Protein AF-A0A376VQP0-F1 (afdb_monomer_lite)

Foldseek 3Di:
DPVVVLVVVLVVLVPDPPNPPPVSVVVNLLSVLVSQLVVLVVVLCVCVVVVVCVVVVCPVVVVSVVSNVVSVVVVVD

Structure (mmCIF, N/CA/C/O backbone):
data_AF-A0A376VQP0-F1
#
_entry.id   AF-A0A376VQP0-F1
#
loop_
_atom_site.group_PDB
_atom_site.id
_atom_site.type_symbol
_atom_site.label_atom_id
_atom_site.label_alt_id
_atom_site.label_comp_id
_atom_site.label_asym_id
_atom_site.label_entity_id
_atom_site.label_seq_id
_atom_site.pdbx_PDB_ins_code
_atom_site.Cartn_x
_atom_site.Cartn_y
_atom_site.Cartn_z
_atom_site.occupancy
_atom_site.B_iso_or_equiv
_atom_site.auth_seq_id
_atom_site.auth_comp_id
_atom_site.auth_asym_id
_atom_site.auth_atom_id
_atom_site.pdbx_PDB_model_num
ATOM 1 N N . MET A 1 1 ? -6.379 6.913 -9.198 1.00 51.25 1 MET A N 1
ATOM 2 C CA . MET A 1 1 ? -5.318 6.649 -10.199 1.00 51.25 1 MET A CA 1
ATOM 3 C C . MET A 1 1 ? -5.694 5.383 -10.965 1.00 51.25 1 MET A C 1
ATOM 5 O O . MET A 1 1 ? -5.997 4.389 -10.321 1.00 51.25 1 MET A O 1
ATOM 9 N N . ASN A 1 2 ? -5.772 5.406 -12.298 1.00 53.59 2 ASN A N 1
ATOM 10 C CA . ASN A 1 2 ? -6.271 4.267 -13.079 1.00 53.59 2 ASN A CA 1
ATOM 11 C C . ASN A 1 2 ? -5.139 3.243 -13.318 1.00 53.59 2 ASN A C 1
ATOM 13 O O . ASN A 1 2 ? -4.280 3.468 -14.170 1.00 53.59 2 ASN A O 1
ATOM 17 N N . PHE A 1 3 ? -5.106 2.150 -12.543 1.00 58.22 3 PHE A N 1
ATOM 18 C CA . PHE A 1 3 ? -4.039 1.128 -12.563 1.00 58.22 3 PHE A CA 1
ATOM 19 C C . PHE A 1 3 ? -3.750 0.549 -13.956 1.00 58.22 3 PHE A C 1
ATOM 21 O O . PHE A 1 3 ? -2.614 0.176 -14.241 1.00 58.22 3 PHE A O 1
ATOM 28 N N . ILE A 1 4 ? -4.747 0.539 -14.844 1.00 60.72 4 ILE A N 1
ATOM 29 C CA . ILE A 1 4 ? -4.627 0.060 -16.228 1.00 60.72 4 ILE A CA 1
ATOM 30 C C . ILE A 1 4 ? -3.529 0.820 -16.993 1.00 60.72 4 ILE A C 1
ATOM 32 O O . ILE A 1 4 ? -2.747 0.213 -17.721 1.00 60.72 4 ILE A O 1
ATOM 36 N N . ILE A 1 5 ? -3.409 2.136 -16.787 1.00 63.91 5 ILE A N 1
ATOM 37 C CA . ILE A 1 5 ? -2.420 2.976 -17.484 1.00 63.91 5 ILE A CA 1
ATOM 38 C C . ILE A 1 5 ? -0.991 2.610 -17.055 1.00 63.91 5 ILE A C 1
ATOM 40 O O . ILE A 1 5 ? -0.075 2.582 -17.877 1.00 63.91 5 ILE A O 1
ATOM 44 N N . LEU A 1 6 ? -0.796 2.285 -15.775 1.00 62.97 6 LEU A N 1
ATOM 45 C CA . LEU A 1 6 ? 0.514 1.948 -15.222 1.00 62.97 6 LEU A CA 1
ATOM 46 C C . LEU A 1 6 ? 1.009 0.580 -15.727 1.00 62.97 6 LEU A C 1
ATOM 48 O O . LEU A 1 6 ? 2.178 0.443 -16.085 1.00 62.97 6 LEU A O 1
ATOM 52 N N . PHE A 1 7 ? 0.100 -0.392 -15.869 1.00 62.28 7 PHE A N 1
ATOM 53 C CA . PHE A 1 7 ? 0.390 -1.690 -16.489 1.00 62.28 7 PHE A CA 1
ATOM 54 C C . PHE A 1 7 ? 0.770 -1.573 -17.970 1.00 62.28 7 PHE A C 1
ATOM 56 O O . PHE A 1 7 ? 1.761 -2.168 -18.390 1.00 62.28 7 PHE A O 1
ATOM 63 N N . ILE A 1 8 ? 0.036 -0.771 -18.752 1.00 65.69 8 ILE A N 1
ATOM 64 C CA . ILE A 1 8 ? 0.344 -0.546 -20.175 1.00 65.69 8 ILE A CA 1
ATOM 65 C C . ILE A 1 8 ? 1.755 0.036 -20.338 1.00 65.69 8 ILE A C 1
ATOM 67 O O . ILE A 1 8 ? 2.509 -0.395 -21.209 1.00 65.69 8 ILE A O 1
ATOM 71 N N . ASN A 1 9 ? 2.146 0.978 -19.479 1.00 67.44 9 ASN A N 1
ATOM 72 C CA . ASN A 1 9 ? 3.476 1.580 -19.541 1.00 67.44 9 ASN A CA 1
ATOM 73 C C . ASN A 1 9 ? 4.598 0.586 -19.197 1.00 67.44 9 ASN A C 1
ATOM 75 O O . ASN A 1 9 ? 5.632 0.611 -19.863 1.00 67.44 9 ASN A O 1
ATOM 79 N N . LYS A 1 10 ? 4.3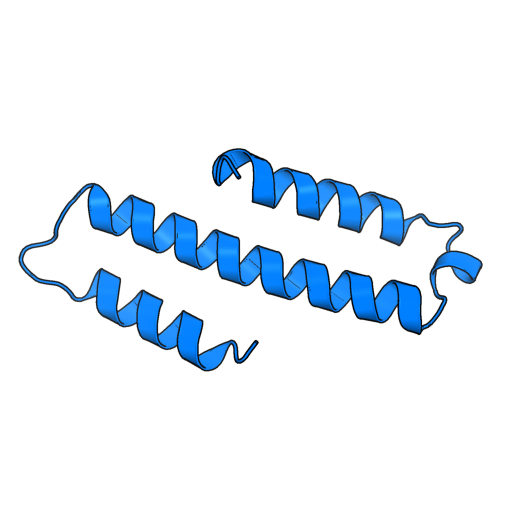88 -0.342 -18.251 1.00 72.19 10 LYS A N 1
ATOM 80 C CA . LYS A 1 10 ? 5.365 -1.402 -17.933 1.00 72.19 10 LYS A CA 1
ATOM 81 C C . LYS A 1 10 ? 5.690 -2.265 -19.153 1.00 72.19 10 LYS A C 1
ATOM 83 O O . LYS A 1 10 ? 6.858 -2.463 -19.477 1.00 72.19 10 LYS A O 1
ATOM 88 N N . THR A 1 11 ? 4.665 -2.751 -19.854 1.00 72.31 11 THR A N 1
ATOM 89 C CA . THR A 1 11 ? 4.845 -3.613 -21.034 1.00 72.31 11 THR A CA 1
ATOM 90 C C . THR A 1 11 ? 5.551 -2.879 -22.173 1.00 72.31 11 THR A C 1
ATOM 92 O O . THR A 1 11 ? 6.352 -3.477 -22.884 1.00 72.31 11 THR A O 1
ATOM 95 N N . ARG A 1 12 ? 5.300 -1.572 -22.325 1.00 70.56 12 ARG A N 1
ATOM 96 C CA . ARG A 1 12 ? 5.957 -0.743 -23.345 1.00 70.56 12 ARG A CA 1
ATOM 97 C C . ARG A 1 12 ? 7.446 -0.548 -23.080 1.00 70.56 12 ARG A C 1
ATOM 99 O O . ARG A 1 12 ? 8.211 -0.598 -24.032 1.00 70.56 12 ARG A O 1
ATOM 106 N N . VAL A 1 13 ? 7.850 -0.359 -21.821 1.00 67.81 13 VAL A N 1
ATOM 107 C CA . VAL A 1 13 ? 9.270 -0.226 -21.448 1.00 67.81 13 VAL A CA 1
ATOM 108 C C . VAL A 1 13 ? 10.032 -1.518 -21.747 1.00 67.81 13 VAL A C 1
ATOM 110 O O . VAL A 1 13 ? 11.077 -1.476 -22.381 1.00 67.81 13 VAL A O 1
ATOM 113 N N . VAL A 1 14 ? 9.474 -2.675 -21.377 1.00 69.19 14 VAL A N 1
ATOM 114 C CA . VAL A 1 14 ? 10.114 -3.989 -21.596 1.00 69.19 14 VAL A CA 1
ATOM 115 C C . VAL A 1 14 ? 10.273 -4.338 -23.087 1.00 69.19 14 VAL A C 1
ATOM 117 O O . VAL A 1 14 ? 11.134 -5.137 -23.440 1.00 69.19 14 VAL A O 1
ATOM 120 N N . ALA A 1 15 ? 9.458 -3.751 -23.966 1.00 73.56 15 ALA A N 1
ATOM 121 C CA . ALA A 1 1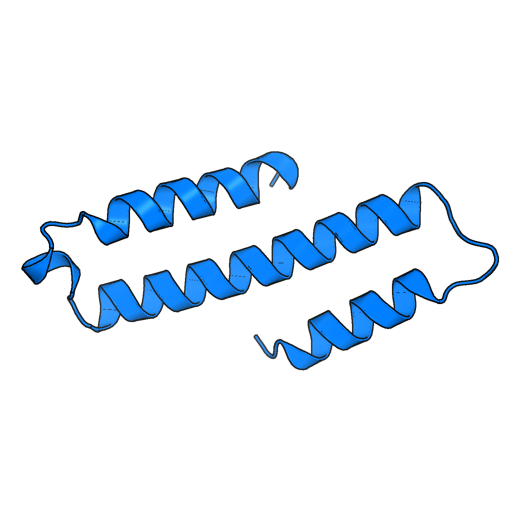5 ? 9.438 -4.054 -25.397 1.00 73.56 15 ALA A CA 1
ATOM 122 C C . ALA A 1 15 ? 10.352 -3.157 -26.261 1.00 73.56 15 ALA A C 1
ATOM 124 O O . ALA A 1 15 ? 10.368 -3.320 -27.482 1.00 73.56 15 ALA A O 1
ATOM 125 N N . LEU A 1 16 ? 11.080 -2.196 -25.675 1.00 72.69 16 LEU A N 1
ATOM 126 C CA . LEU A 1 16 ? 11.974 -1.306 -26.427 1.00 72.69 16 LEU A CA 1
ATOM 127 C C . LEU A 1 16 ? 13.218 -2.058 -26.934 1.00 72.69 16 LEU A C 1
ATOM 129 O O . LEU A 1 16 ? 13.878 -2.775 -26.185 1.00 72.69 16 LEU A O 1
ATOM 133 N N . THR A 1 17 ? 13.549 -1.878 -28.219 1.00 68.56 17 THR A N 1
ATOM 134 C CA . THR A 1 17 ? 14.730 -2.480 -28.861 1.00 68.56 17 THR A CA 1
ATOM 135 C C . THR A 1 17 ? 15.607 -1.426 -29.553 1.00 68.56 17 THR A C 1
ATOM 137 O O . THR A 1 17 ? 15.055 -0.587 -30.269 1.00 68.56 17 THR A O 1
ATOM 140 N N . PRO A 1 18 ? 16.949 -1.503 -29.437 1.00 74.88 18 PRO A N 1
ATOM 141 C CA . PRO A 1 18 ? 17.687 -2.459 -28.606 1.00 74.88 18 PRO A CA 1
ATOM 142 C C . PRO A 1 18 ? 17.414 -2.214 -27.116 1.00 74.88 18 PRO A C 1
ATOM 144 O O . PRO A 1 18 ? 17.086 -1.095 -26.733 1.00 74.88 18 PRO A O 1
ATOM 147 N N . ALA A 1 19 ? 17.515 -3.264 -26.297 1.00 72.06 19 ALA A N 1
ATOM 148 C CA . ALA A 1 19 ? 17.303 -3.140 -24.858 1.00 72.06 19 ALA A CA 1
ATOM 149 C C . ALA A 1 19 ? 18.250 -2.076 -24.289 1.00 72.06 19 ALA A C 1
ATOM 151 O O . ALA A 1 19 ? 19.465 -2.137 -24.497 1.00 72.06 19 ALA A O 1
ATOM 152 N N . LEU A 1 20 ? 17.699 -1.115 -23.558 1.00 68.50 20 LEU A N 1
ATOM 153 C CA . LEU A 1 20 ? 18.434 -0.012 -22.955 1.00 68.50 20 LEU A CA 1
ATOM 154 C C . LEU A 1 20 ? 18.808 -0.382 -21.519 1.00 68.50 20 LEU A C 1
ATOM 156 O O . LEU A 1 20 ? 18.510 0.327 -20.559 1.00 68.50 20 LEU A O 1
ATOM 160 N N . GLN A 1 21 ? 19.473 -1.526 -21.352 1.00 72.94 21 GLN A N 1
ATOM 161 C CA . GLN A 1 21 ? 20.039 -1.908 -20.059 1.00 72.94 21 GLN A CA 1
ATOM 162 C C . GLN A 1 21 ? 21.116 -0.883 -19.650 1.00 72.94 21 GLN A C 1
ATOM 164 O O . GLN A 1 21 ? 21.930 -0.504 -20.494 1.00 72.94 21 GLN A O 1
ATOM 169 N N . PRO A 1 22 ? 21.162 -0.424 -18.384 1.00 71.19 22 PRO A N 1
ATOM 170 C CA . PRO A 1 22 ? 20.368 -0.849 -17.221 1.00 71.19 22 PRO A CA 1
ATOM 171 C C . PRO A 1 22 ? 19.075 -0.037 -16.986 1.00 71.19 22 PRO A C 1
ATOM 173 O O . PRO A 1 22 ? 18.358 -0.294 -16.017 1.00 71.19 22 PRO A O 1
ATOM 176 N N . ILE A 1 23 ? 18.773 0.947 -17.839 1.00 72.56 23 ILE A N 1
ATOM 177 C CA . ILE A 1 23 ? 17.670 1.903 -17.658 1.00 72.56 23 ILE A CA 1
ATOM 178 C C . ILE A 1 23 ? 16.304 1.213 -17.630 1.00 72.56 23 ILE A C 1
ATOM 180 O O . ILE A 1 23 ? 15.471 1.559 -16.793 1.00 72.56 23 ILE A O 1
ATOM 184 N N . ASP A 1 24 ? 16.106 0.184 -18.460 1.00 70.25 24 ASP A N 1
ATOM 185 C CA . ASP A 1 24 ? 14.851 -0.576 -18.493 1.00 70.25 24 ASP A CA 1
ATOM 186 C C . ASP A 1 24 ? 14.589 -1.276 -17.150 1.00 70.25 24 ASP A C 1
ATOM 188 O O . ASP A 1 24 ? 13.456 -1.311 -16.671 1.00 70.25 24 ASP A O 1
ATOM 192 N N . GLY A 1 25 ? 15.641 -1.778 -16.491 1.00 70.25 25 GLY A N 1
ATOM 193 C CA . GLY A 1 25 ? 15.538 -2.410 -15.173 1.00 70.25 25 GLY A CA 1
ATOM 194 C C . GLY A 1 25 ? 15.140 -1.422 -14.072 1.00 70.25 25 GLY A C 1
ATOM 195 O O . GLY A 1 25 ? 14.293 -1.732 -13.229 1.00 70.25 25 GLY A O 1
ATOM 196 N N . VAL A 1 26 ? 15.696 -0.206 -14.107 1.00 77.06 26 VAL A N 1
ATOM 197 C CA . VAL A 1 26 ? 15.348 0.871 -13.163 1.00 77.06 26 VAL A CA 1
ATOM 198 C C . VAL A 1 26 ? 13.919 1.365 -13.400 1.00 77.06 26 VAL A C 1
ATOM 200 O O . VAL A 1 26 ? 13.156 1.510 -12.446 1.00 77.06 26 VAL A O 1
ATOM 203 N N . ALA A 1 27 ? 13.522 1.563 -14.659 1.00 78.19 27 ALA A N 1
ATOM 204 C CA . ALA A 1 27 ? 12.183 2.018 -15.022 1.00 78.19 27 ALA A CA 1
ATOM 205 C C . ALA A 1 27 ? 11.094 1.010 -14.617 1.00 78.19 27 ALA A C 1
ATOM 207 O O . ALA A 1 27 ? 10.072 1.401 -14.053 1.00 78.19 27 ALA A O 1
ATOM 208 N N . VAL A 1 28 ? 11.325 -0.289 -14.834 1.00 80.38 28 VAL A N 1
ATOM 209 C CA . VAL A 1 28 ? 10.405 -1.345 -14.384 1.00 80.38 28 VAL A CA 1
ATOM 210 C C . VAL A 1 28 ? 10.295 -1.368 -12.858 1.00 80.38 28 VAL A C 1
ATOM 212 O O . VAL A 1 28 ? 9.183 -1.410 -12.334 1.00 80.38 28 VAL A O 1
ATOM 215 N N . SER A 1 29 ? 11.422 -1.267 -12.146 1.00 81.56 29 SER A N 1
ATOM 216 C CA . SER A 1 29 ? 11.441 -1.244 -10.676 1.00 81.56 29 SER A CA 1
ATOM 217 C C . SER A 1 29 ? 10.690 -0.035 -10.110 1.00 81.56 29 SER A C 1
ATOM 219 O O . SER A 1 29 ? 9.942 -0.162 -9.141 1.00 81.56 29 SER A O 1
ATOM 221 N N . TYR A 1 30 ? 10.836 1.132 -10.744 1.00 81.94 30 TYR A N 1
ATOM 222 C CA . TYR A 1 30 ? 10.103 2.343 -10.382 1.00 81.94 30 TYR A CA 1
ATOM 223 C C . TYR A 1 30 ? 8.594 2.186 -10.607 1.00 81.94 30 TYR A C 1
ATOM 225 O O . TYR A 1 30 ? 7.801 2.528 -9.731 1.00 81.94 30 TYR A O 1
ATOM 233 N N . ILE A 1 31 ? 8.186 1.633 -11.756 1.00 84.75 31 ILE A N 1
ATOM 234 C CA . ILE A 1 31 ? 6.771 1.381 -12.063 1.00 84.75 31 ILE A CA 1
ATOM 235 C C . ILE A 1 31 ? 6.160 0.418 -11.039 1.00 84.75 31 ILE A C 1
ATOM 237 O O . ILE A 1 31 ? 5.080 0.697 -10.520 1.00 84.75 31 ILE A O 1
ATOM 241 N N . ASP A 1 32 ? 6.851 -0.669 -10.697 1.00 84.69 32 ASP A N 1
ATOM 242 C CA . ASP A 1 32 ? 6.368 -1.643 -9.712 1.00 84.69 32 ASP A CA 1
ATOM 243 C C . ASP A 1 32 ? 6.226 -1.029 -8.316 1.00 84.69 32 ASP A C 1
ATOM 245 O O . ASP A 1 32 ? 5.213 -1.235 -7.641 1.00 84.69 32 ASP A O 1
ATOM 249 N N . ALA A 1 33 ? 7.18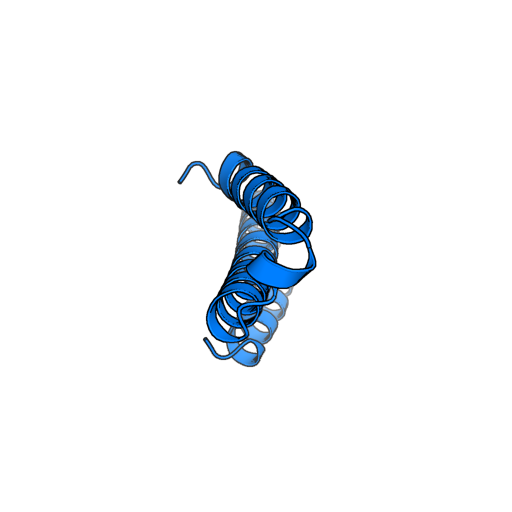7 -0.203 -7.906 1.00 86.00 33 ALA A N 1
ATOM 250 C CA . ALA A 1 33 ? 7.105 0.534 -6.654 1.00 86.00 33 ALA A CA 1
ATOM 251 C C . ALA A 1 33 ? 5.959 1.566 -6.663 1.00 86.00 33 ALA A C 1
ATOM 253 O O . ALA A 1 33 ? 5.247 1.690 -5.667 1.00 86.00 33 ALA A O 1
ATOM 254 N N . ALA A 1 34 ? 5.702 2.243 -7.788 1.00 85.94 34 ALA A N 1
ATOM 255 C CA . ALA A 1 34 ? 4.569 3.158 -7.933 1.00 85.94 34 ALA A CA 1
ATOM 256 C C . ALA A 1 34 ? 3.209 2.431 -7.873 1.00 85.94 34 ALA A C 1
ATOM 258 O O . ALA A 1 34 ? 2.275 2.928 -7.238 1.00 85.94 34 ALA A O 1
ATOM 259 N N . VAL A 1 35 ? 3.093 1.239 -8.478 1.00 88.25 35 VAL A N 1
ATOM 260 C CA . VAL A 1 35 ? 1.899 0.377 -8.358 1.00 88.25 35 VAL A CA 1
ATOM 261 C C . VAL A 1 35 ? 1.684 -0.004 -6.894 1.00 88.25 35 VAL A C 1
ATOM 263 O O . VAL A 1 35 ? 0.581 0.159 -6.366 1.00 88.25 35 VAL A O 1
ATOM 266 N N . ALA A 1 36 ? 2.734 -0.496 -6.230 1.00 89.56 36 ALA A N 1
ATOM 267 C CA . ALA A 1 36 ? 2.674 -0.913 -4.834 1.00 89.56 36 ALA A CA 1
ATOM 268 C C . ALA A 1 36 ? 2.261 0.249 -3.918 1.00 89.56 36 ALA A C 1
ATOM 270 O O . ALA A 1 36 ? 1.371 0.085 -3.083 1.00 89.56 36 ALA A O 1
ATOM 271 N N . LEU A 1 37 ? 2.834 1.437 -4.136 1.00 90.88 37 LEU A N 1
ATOM 272 C CA . LEU A 1 37 ? 2.505 2.652 -3.395 1.00 90.88 37 LEU A CA 1
ATOM 273 C C . LEU A 1 37 ? 1.022 3.014 -3.535 1.00 90.88 37 LEU A C 1
ATOM 275 O O . LEU A 1 37 ? 0.344 3.239 -2.533 1.00 90.88 37 LEU A O 1
ATOM 279 N N . GLY A 1 38 ? 0.502 3.021 -4.766 1.00 90.00 38 GLY A N 1
ATOM 280 C CA . GLY A 1 38 ? -0.908 3.310 -5.027 1.00 90.00 38 GLY A CA 1
ATOM 281 C C . GLY A 1 38 ? -1.852 2.328 -4.330 1.00 90.00 38 GLY A C 1
ATOM 282 O O . GLY A 1 38 ? -2.859 2.743 -3.759 1.00 90.00 38 GLY A O 1
ATOM 283 N N . ASN A 1 39 ? -1.514 1.035 -4.327 1.00 92.12 39 ASN A N 1
ATOM 284 C CA . ASN A 1 39 ? -2.298 0.014 -3.628 1.00 92.12 39 ASN A CA 1
ATOM 285 C C . ASN A 1 39 ? -2.295 0.238 -2.112 1.00 92.12 39 ASN A C 1
ATOM 287 O O . ASN A 1 39 ? -3.357 0.233 -1.495 1.00 92.12 39 ASN A O 1
ATOM 291 N N . THR A 1 40 ? -1.124 0.493 -1.517 1.00 93.75 40 THR A N 1
ATOM 292 C CA . THR A 1 40 ? -1.012 0.757 -0.074 1.00 93.75 40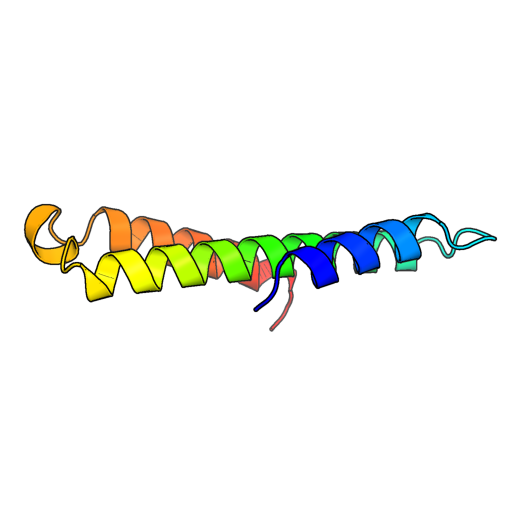 THR A CA 1
ATOM 293 C C . THR A 1 40 ? -1.793 2.005 0.339 1.00 93.75 40 THR A C 1
ATOM 295 O O . THR A 1 40 ? -2.508 1.957 1.335 1.00 93.75 40 THR A O 1
ATOM 298 N N . ILE A 1 41 ? -1.730 3.096 -0.435 1.00 93.88 41 ILE A N 1
ATOM 299 C CA . ILE A 1 41 ? -2.501 4.319 -0.149 1.00 93.88 41 ILE A CA 1
ATOM 300 C C . ILE A 1 41 ? -4.007 4.036 -0.171 1.00 93.88 41 ILE A C 1
ATOM 302 O O . ILE A 1 41 ? -4.712 4.455 0.742 1.00 93.88 41 ILE A O 1
ATOM 306 N N . ASN A 1 42 ? -4.502 3.290 -1.163 1.00 94.62 42 ASN A N 1
ATOM 307 C CA . ASN A 1 42 ? -5.923 2.936 -1.232 1.00 94.62 42 ASN A CA 1
ATOM 308 C C . ASN A 1 42 ? -6.362 2.071 -0.040 1.00 94.62 42 ASN A C 1
ATOM 310 O O . ASN A 1 42 ? -7.461 2.240 0.487 1.00 94.62 42 ASN A O 1
ATOM 314 N N . GLU A 1 43 ? -5.516 1.139 0.405 1.00 95.69 43 GLU A N 1
ATOM 315 C CA . GLU A 1 43 ? -5.805 0.339 1.598 1.00 95.69 43 GLU A CA 1
ATOM 316 C C . GLU A 1 43 ? -5.814 1.177 2.879 1.00 95.69 43 GLU A C 1
ATOM 318 O O . GLU A 1 43 ? -6.663 0.952 3.744 1.00 95.69 43 GLU A O 1
ATOM 323 N N . MET A 1 44 ? -4.900 2.144 2.997 1.00 96.00 44 MET A N 1
ATOM 324 C CA . MET A 1 44 ? -4.871 3.097 4.108 1.00 96.00 44 MET A CA 1
ATOM 325 C C . MET A 1 44 ? -6.124 3.971 4.122 1.00 96.00 44 MET A C 1
ATOM 327 O O . MET A 1 44 ? -6.778 4.053 5.160 1.00 96.00 44 MET A O 1
ATOM 331 N N . ASP A 1 45 ? -6.496 4.560 2.984 1.00 96.19 45 ASP A N 1
ATOM 332 C CA . ASP A 1 45 ? -7.712 5.366 2.842 1.00 96.19 45 ASP A CA 1
ATOM 333 C C . ASP A 1 45 ? -8.954 4.587 3.291 1.00 96.19 45 ASP A C 1
ATOM 335 O O . ASP A 1 45 ? -9.711 5.045 4.149 1.00 96.19 45 ASP A O 1
ATOM 339 N N . LYS A 1 46 ? -9.102 3.346 2.812 1.00 97.12 46 LYS A N 1
ATOM 340 C CA . LYS A 1 46 ? -10.190 2.461 3.234 1.00 97.12 46 LYS A CA 1
ATOM 341 C C . LYS A 1 46 ? -10.158 2.184 4.738 1.00 97.12 46 LYS A C 1
ATOM 343 O O . LYS A 1 46 ? -11.201 2.223 5.381 1.00 97.12 46 LYS A O 1
ATOM 348 N N . TYR A 1 47 ? -8.991 1.880 5.302 1.00 97.69 47 TYR A N 1
ATOM 349 C CA . TYR A 1 47 ? -8.850 1.554 6.721 1.00 97.69 47 TYR A CA 1
ATOM 350 C C . TYR A 1 47 ? -9.254 2.714 7.640 1.00 97.69 47 TYR A C 1
ATOM 352 O O . TYR A 1 47 ? -9.950 2.485 8.629 1.00 97.69 47 TYR A O 1
ATOM 360 N N . TYR A 1 48 ? -8.858 3.943 7.302 1.00 96.19 48 TYR A N 1
ATOM 361 C CA . TYR A 1 48 ? -9.197 5.124 8.096 1.00 96.19 48 TYR A CA 1
ATOM 362 C C . TYR A 1 48 ? -10.633 5.596 7.867 1.00 96.19 48 TYR A C 1
ATOM 364 O O . TYR A 1 48 ? -11.320 5.891 8.842 1.00 96.19 48 TYR A O 1
ATOM 372 N N . THR A 1 49 ? -11.113 5.592 6.620 1.00 97.50 49 THR A N 1
ATOM 373 C CA . THR A 1 49 ? -12.497 5.962 6.280 1.00 97.50 49 THR A CA 1
ATOM 374 C C . THR A 1 49 ? -13.520 5.020 6.915 1.00 97.50 49 THR A C 1
ATOM 376 O O . THR A 1 49 ? -14.571 5.463 7.363 1.00 97.50 49 THR A O 1
ATOM 379 N N . GLN A 1 50 ? -13.219 3.720 6.992 1.00 97.75 50 GLN A N 1
ATOM 380 C CA . GLN A 1 50 ? -14.084 2.737 7.657 1.00 97.75 50 GLN A CA 1
ATOM 381 C C . GLN A 1 50 ? -13.944 2.732 9.183 1.00 97.75 50 GLN A C 1
ATOM 383 O O . GLN A 1 50 ? -14.615 1.955 9.846 1.00 97.75 50 GLN A O 1
ATOM 388 N N . GLU A 1 51 ? -13.060 3.560 9.740 1.00 97.19 51 GLU A N 1
ATOM 389 C CA . GLU A 1 51 ? -12.773 3.630 11.174 1.00 97.19 51 GLU A CA 1
ATOM 390 C C . GLU A 1 51 ? -12.311 2.317 11.832 1.00 97.19 51 GLU A C 1
ATOM 392 O O . GLU A 1 51 ? -12.275 2.223 13.057 1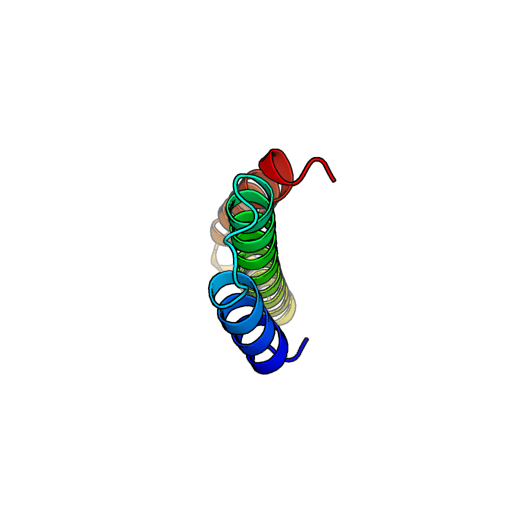.00 97.19 51 GLU A O 1
ATOM 397 N N . ASN A 1 52 ? -11.850 1.342 11.042 1.00 96.31 52 ASN A N 1
ATOM 398 C CA . ASN A 1 52 ? -11.386 0.029 11.516 1.00 96.31 52 ASN A CA 1
ATOM 399 C C . ASN A 1 52 ? -10.249 0.127 12.557 1.00 96.31 52 ASN A C 1
ATOM 401 O O . ASN A 1 52 ? -9.975 -0.828 13.279 1.00 96.31 52 ASN A O 1
ATOM 405 N N . TYR A 1 53 ? -9.582 1.284 12.645 1.00 95.06 53 TYR A N 1
ATOM 406 C CA . TYR A 1 53 ? -8.588 1.582 13.675 1.00 95.06 53 TYR A CA 1
ATOM 407 C C . TYR A 1 53 ? -9.140 1.562 15.103 1.00 95.06 53 TYR A C 1
ATOM 409 O O . TYR A 1 53 ? -8.376 1.354 16.048 1.00 95.06 53 TYR A O 1
ATOM 417 N N . LYS A 1 54 ? -10.448 1.790 15.270 1.00 96.50 54 LYS A N 1
ATOM 418 C CA . LYS A 1 54 ? -11.133 1.703 16.564 1.00 96.50 54 LYS A CA 1
ATOM 419 C C . LYS A 1 54 ? -11.261 0.250 17.021 1.00 96.50 54 LYS A C 1
ATOM 421 O O . LYS A 1 54 ? -11.115 -0.014 18.211 1.00 96.50 54 LYS A O 1
ATOM 426 N N . ASP A 1 55 ? -11.463 -0.673 16.081 1.00 97.00 55 ASP A N 1
ATOM 427 C CA . ASP A 1 55 ? -11.683 -2.096 16.360 1.00 97.00 55 ASP A CA 1
ATOM 428 C C . ASP A 1 55 ? -10.377 -2.850 16.627 1.00 97.00 55 ASP A C 1
ATOM 430 O O . ASP A 1 55 ? -10.327 -3.746 17.468 1.00 97.00 55 ASP A O 1
ATOM 434 N N . ASP A 1 56 ? -9.306 -2.488 15.917 1.00 96.38 56 ASP A N 1
ATOM 435 C CA . ASP A 1 56 ? -8.015 -3.179 15.992 1.00 96.38 56 ASP A CA 1
ATOM 436 C C . ASP A 1 56 ? -6.937 -2.406 16.770 1.00 96.38 56 ASP A C 1
ATOM 438 O O . ASP A 1 56 ? -5.760 -2.778 16.738 1.00 96.38 56 ASP A O 1
ATOM 442 N N . ALA A 1 57 ? -7.319 -1.319 17.449 1.00 96.38 57 ALA A N 1
ATOM 443 C CA . ALA A 1 57 ? -6.424 -0.443 18.205 1.00 96.38 57 ALA A CA 1
ATOM 444 C C . ALA A 1 57 ? -5.168 -0.023 17.407 1.00 96.38 57 ALA A C 1
ATOM 446 O O . ALA A 1 57 ? -4.042 -0.020 17.922 1.00 96.38 57 ALA A O 1
ATOM 447 N N . PHE A 1 58 ? -5.362 0.343 16.136 1.00 96.00 58 PHE A N 1
ATOM 448 C CA . PHE A 1 58 ? -4.319 0.749 15.187 1.00 96.00 58 PHE A CA 1
ATOM 449 C C . PHE A 1 58 ? -3.344 -0.359 14.753 1.00 96.00 58 PHE A C 1
ATOM 451 O O . PHE A 1 58 ? -2.296 -0.049 14.171 1.00 96.00 58 PHE A O 1
ATOM 458 N N . ALA A 1 59 ? -3.635 -1.638 15.013 1.00 97.44 59 ALA A N 1
ATOM 459 C CA . ALA A 1 59 ? -2.737 -2.737 14.658 1.00 97.44 59 ALA A CA 1
ATOM 460 C C . ALA A 1 59 ? -2.442 -2.767 13.150 1.00 97.44 59 ALA A C 1
ATOM 462 O O . ALA A 1 59 ? -1.276 -2.697 12.748 1.00 97.44 59 ALA A O 1
ATOM 463 N N . LYS A 1 60 ? -3.480 -2.773 12.302 1.00 95.25 60 LYS A N 1
ATOM 464 C CA . LYS A 1 60 ? -3.311 -2.747 10.845 1.00 95.25 60 LYS A CA 1
ATOM 465 C C . LYS A 1 60 ? -2.735 -1.420 10.363 1.00 95.25 60 LYS A C 1
ATOM 467 O O . LYS A 1 60 ? -1.887 -1.417 9.470 1.00 95.25 60 LYS A O 1
ATOM 472 N N . GLY A 1 61 ? -3.128 -0.304 10.979 1.00 95.56 61 GLY A N 1
ATOM 473 C CA . GLY A 1 61 ? -2.590 1.022 10.668 1.00 95.56 61 GLY A CA 1
ATOM 474 C C . GLY A 1 61 ? -1.063 1.075 10.768 1.00 95.56 61 GLY A C 1
ATOM 475 O O . GLY A 1 61 ? -0.402 1.537 9.836 1.00 95.56 61 GLY A O 1
ATOM 476 N N . LYS A 1 62 ? -0.486 0.523 11.846 1.00 96.50 62 LYS A N 1
ATOM 477 C CA . LYS A 1 62 ? 0.975 0.439 12.036 1.00 96.50 62 LYS A CA 1
ATOM 478 C C . LYS A 1 62 ? 1.654 -0.380 10.940 1.00 96.50 62 LYS A C 1
ATOM 480 O O . LYS A 1 62 ? 2.667 0.058 10.394 1.00 96.50 62 LYS A O 1
ATOM 485 N N . THR A 1 63 ? 1.096 -1.538 10.588 1.00 97.06 63 THR A N 1
ATOM 486 C CA . THR A 1 63 ? 1.631 -2.381 9.508 1.00 97.06 63 THR A CA 1
ATOM 487 C C . THR A 1 63 ? 1.590 -1.661 8.162 1.00 97.06 63 THR A C 1
ATOM 489 O O . THR A 1 63 ? 2.586 -1.666 7.442 1.00 97.06 63 THR A O 1
ATOM 492 N N . LEU A 1 64 ? 0.482 -0.987 7.837 1.00 96.50 64 LEU A N 1
ATOM 493 C CA . LEU A 1 64 ? 0.346 -0.226 6.593 1.00 96.50 64 LEU A CA 1
ATOM 494 C C . LEU A 1 64 ? 1.384 0.902 6.495 1.00 96.50 64 LEU A C 1
ATOM 496 O O . LEU A 1 64 ? 2.026 1.045 5.457 1.00 96.50 64 LEU A O 1
ATOM 500 N N . HIS A 1 65 ? 1.633 1.637 7.584 1.00 95.06 65 HIS A N 1
ATOM 501 C CA . HIS A 1 65 ? 2.659 2.688 7.618 1.00 95.06 65 HIS A CA 1
ATOM 502 C C . HIS A 1 65 ? 4.074 2.130 7.422 1.00 95.06 65 HIS A C 1
ATOM 504 O O . HIS A 1 65 ? 4.873 2.700 6.680 1.00 95.06 65 HIS A O 1
ATOM 510 N N . GLN A 1 66 ? 4.398 0.993 8.046 1.00 95.75 66 GLN A N 1
ATOM 511 C CA . GLN A 1 66 ? 5.692 0.335 7.837 1.00 95.75 66 GLN A 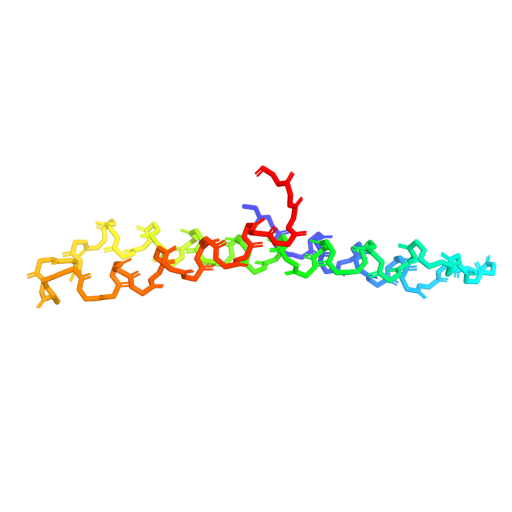CA 1
ATOM 512 C C . GLN A 1 66 ? 5.873 -0.116 6.384 1.00 95.75 66 GLN A C 1
ATOM 514 O O . GLN A 1 66 ? 6.959 0.038 5.825 1.00 95.75 66 GLN A O 1
ATOM 519 N N . THR A 1 67 ? 4.822 -0.660 5.768 1.00 94.44 67 THR A N 1
ATOM 520 C CA . THR A 1 67 ? 4.825 -1.045 4.351 1.00 94.44 67 THR A CA 1
ATOM 521 C C . THR A 1 67 ? 5.019 0.171 3.450 1.00 94.44 67 THR A C 1
ATOM 523 O O . THR A 1 67 ? 5.891 0.146 2.584 1.00 94.44 67 THR A O 1
ATOM 526 N N . PHE A 1 68 ? 4.296 1.261 3.705 1.00 92.81 68 PHE A N 1
ATOM 527 C CA . PHE A 1 68 ? 4.432 2.519 2.975 1.00 92.81 68 PHE A CA 1
ATOM 528 C C . PHE A 1 68 ? 5.877 3.047 3.002 1.00 92.81 68 PHE A C 1
ATOM 530 O O . PHE A 1 68 ? 6.467 3.301 1.953 1.00 92.81 68 PHE A O 1
ATOM 537 N N . LEU A 1 69 ? 6.500 3.109 4.185 1.00 91.75 69 LEU A N 1
ATOM 538 C CA . LEU A 1 69 ? 7.895 3.550 4.327 1.00 91.75 69 LEU A CA 1
ATOM 539 C C . LEU A 1 69 ? 8.891 2.622 3.616 1.00 91.75 69 LEU A C 1
ATOM 541 O O . LEU A 1 69 ? 9.866 3.093 3.029 1.00 91.75 69 LEU A O 1
ATOM 545 N N . LYS A 1 70 ? 8.656 1.303 3.641 1.00 91.62 70 LYS A N 1
ATOM 546 C CA . LYS A 1 70 ? 9.498 0.334 2.922 1.00 91.62 70 LYS A CA 1
ATOM 547 C C . LYS A 1 70 ? 9.442 0.532 1.408 1.00 91.62 70 LYS A C 1
ATOM 549 O O . LYS A 1 70 ? 10.472 0.360 0.767 1.00 91.62 70 LYS A O 1
ATOM 554 N N . ILE A 1 71 ? 8.279 0.889 0.859 1.00 88.50 71 ILE A N 1
ATOM 555 C CA . ILE A 1 71 ? 8.105 1.159 -0.577 1.00 88.50 71 ILE A CA 1
ATOM 556 C C . ILE A 1 71 ? 8.772 2.484 -0.973 1.00 88.50 71 ILE A C 1
ATOM 558 O O . ILE A 1 71 ? 9.380 2.558 -2.037 1.00 88.50 71 ILE A O 1
ATOM 562 N N . LEU A 1 72 ? 8.714 3.511 -0.117 1.00 87.19 72 LEU A N 1
ATOM 563 C CA . LEU A 1 72 ? 9.342 4.811 -0.392 1.00 87.19 72 LEU A CA 1
ATOM 564 C C . LEU A 1 72 ? 10.872 4.781 -0.328 1.00 87.19 72 LEU A C 1
ATOM 566 O O . LEU A 1 72 ? 11.532 5.426 -1.136 1.00 87.19 72 LEU A O 1
ATOM 570 N N . LYS A 1 73 ? 11.451 4.018 0.605 1.00 83.94 73 LYS A N 1
ATOM 571 C CA . LYS A 1 73 ? 12.905 3.964 0.818 1.00 83.94 73 LYS A CA 1
ATOM 572 C C . LYS A 1 73 ? 13.738 3.718 -0.459 1.00 83.94 73 LYS A C 1
ATOM 574 O O . LYS A 1 73 ? 14.709 4.443 -0.652 1.00 83.94 73 LYS A O 1
ATOM 579 N N . PRO A 1 74 ? 13.422 2.739 -1.330 1.00 78.69 74 PRO A N 1
ATOM 580 C CA . PRO A 1 74 ? 14.176 2.521 -2.567 1.00 78.69 74 PRO A CA 1
ATOM 581 C C . PRO A 1 74 ? 13.889 3.561 -3.661 1.00 78.69 74 PRO A C 1
ATOM 583 O O . PRO A 1 74 ? 14.669 3.658 -4.602 1.00 78.69 74 PRO A O 1
ATOM 586 N N . LEU A 1 75 ? 12.796 4.325 -3.559 1.00 71.38 75 LEU A N 1
ATOM 587 C CA . LEU A 1 75 ? 12.438 5.358 -4.534 1.00 71.38 75 LEU A CA 1
ATOM 588 C C . LEU A 1 75 ? 13.228 6.663 -4.342 1.00 71.38 75 LEU A C 1
ATOM 590 O O . LEU A 1 75 ? 13.210 7.499 -5.241 1.00 71.38 75 LEU A O 1
ATOM 594 N N . ASN A 1 76 ? 13.923 6.823 -3.206 1.00 67.50 76 ASN A N 1
ATOM 595 C CA . ASN A 1 76 ? 14.698 8.019 -2.851 1.00 67.50 76 ASN A CA 1
ATOM 596 C C . ASN A 1 76 ? 13.892 9.333 -2.994 1.00 67.50 76 ASN A C 1
ATOM 598 O O . ASN A 1 76 ? 14.435 10.352 -3.425 1.00 67.50 76 ASN A O 1
ATOM 602 N N . LEU A 1 77 ? 12.592 9.253 -2.677 1.00 60.16 77 LEU A N 1
ATOM 603 C CA . LEU A 1 77 ? 11.633 10.362 -2.591 1.00 60.16 77 LEU A CA 1
ATOM 604 C C . LEU A 1 77 ? 11.751 11.104 -1.258 1.00 60.16 77 LEU A C 1
ATOM 606 O O . LEU A 1 77 ? 12.040 10.434 -0.238 1.00 60.16 77 LEU A O 1
#

InterPro domains:
  IPR024291 Protein of unknown function DUF3829 [PF12889] (12-72)

Organism: Escherichia coli (NCBI:txid562)

Sequence (77 aa):
MNFIILFINKTRVVALTPALQPIDGVAVSYIDAAVALGNTINEMDKYYTQENYKDDAFAKGKTLHQTFLKILKPLNL

Secondary structure (DSSP, 8-state):
--HHHHHHHHHHHHT-SS--TTHHHHHHHHHHHHHHHHHHHHHHHHHHHTTTTTTTTTHHHHHHHHHHHHHHGGGT-

pLDDT: mean 82.87, std 13.19, range [51.25, 97.75]

Radius of gyration: 16.0 Å; chains: 1; bounding box: 34×14×47 Å